Protein AF-A0AAE4QJ31-F1 (afdb_monomer)

Structure (mmCIF, N/CA/C/O backbone):
data_AF-A0AAE4QJ31-F1
#
_entry.id   AF-A0AAE4QJ31-F1
#
loop_
_atom_site.group_PDB
_atom_site.id
_atom_site.type_symbol
_atom_site.label_atom_id
_atom_site.label_alt_id
_atom_site.label_comp_id
_atom_site.label_asym_id
_atom_site.label_entity_id
_atom_site.label_seq_id
_atom_site.pdbx_PDB_ins_code
_atom_site.Cartn_x
_atom_site.Cartn_y
_atom_site.Cartn_z
_atom_site.occupancy
_atom_site.B_iso_or_equiv
_atom_site.auth_seq_id
_atom_site.auth_comp_id
_atom_site.auth_asym_id
_atom_site.auth_atom_id
_atom_site.pdbx_PDB_model_num
ATOM 1 N N . MET A 1 1 ? 54.722 11.184 -15.203 1.00 56.69 1 MET A N 1
ATOM 2 C CA . MET A 1 1 ? 53.936 10.031 -14.711 1.00 56.69 1 MET A CA 1
ATOM 3 C C . MET A 1 1 ? 53.892 9.009 -15.840 1.00 56.69 1 MET A C 1
ATOM 5 O O . MET A 1 1 ? 53.480 9.382 -16.929 1.00 56.69 1 MET A O 1
ATOM 9 N N . ASN A 1 2 ? 54.425 7.797 -15.649 1.00 62.59 2 ASN A N 1
ATOM 10 C CA . ASN A 1 2 ? 54.550 6.807 -16.733 1.00 62.59 2 ASN A CA 1
ATOM 11 C C . ASN A 1 2 ? 53.188 6.205 -17.114 1.00 62.59 2 ASN A C 1
ATOM 13 O O . ASN A 1 2 ? 52.325 6.042 -16.251 1.00 62.59 2 ASN A O 1
ATOM 17 N N . LEU A 1 3 ? 53.026 5.826 -18.387 1.00 63.12 3 LEU A N 1
ATOM 18 C CA . LEU A 1 3 ? 51.795 5.256 -18.961 1.00 63.12 3 LEU A CA 1
ATOM 19 C C . LEU A 1 3 ? 51.239 4.084 -18.125 1.00 63.12 3 LEU A C 1
ATOM 21 O O . LEU A 1 3 ? 50.044 4.022 -17.844 1.00 63.12 3 LEU A O 1
ATOM 25 N N . ASN A 1 4 ? 52.132 3.233 -17.616 1.00 66.75 4 ASN A N 1
ATOM 26 C CA . ASN A 1 4 ? 51.789 2.075 -16.786 1.00 66.75 4 ASN A CA 1
ATOM 27 C C . ASN A 1 4 ? 51.188 2.467 -15.420 1.00 66.75 4 ASN A C 1
ATOM 29 O O . ASN A 1 4 ? 50.370 1.736 -14.869 1.00 66.75 4 ASN A O 1
ATOM 33 N N . GLN A 1 5 ? 51.557 3.630 -14.867 1.00 61.91 5 GLN A N 1
ATOM 34 C CA . GLN A 1 5 ? 50.994 4.119 -13.602 1.00 61.91 5 GLN A CA 1
ATOM 35 C C . GLN A 1 5 ? 49.632 4.792 -13.785 1.00 61.91 5 GLN A C 1
ATOM 37 O O . GLN A 1 5 ? 48.778 4.666 -12.913 1.00 61.91 5 GLN A O 1
ATOM 42 N N . MET A 1 6 ? 49.388 5.435 -14.933 1.00 61.06 6 MET A N 1
ATOM 43 C CA . MET A 1 6 ? 48.044 5.906 -15.287 1.00 61.06 6 MET A CA 1
ATOM 44 C C . MET A 1 6 ? 47.076 4.733 -15.496 1.00 61.06 6 MET A C 1
ATOM 46 O O . MET A 1 6 ? 45.964 4.762 -14.976 1.00 61.06 6 MET A O 1
ATOM 50 N N . GLN A 1 7 ? 47.503 3.664 -16.178 1.00 61.00 7 GLN A N 1
ATOM 51 C CA . GLN A 1 7 ? 46.679 2.461 -16.364 1.00 61.00 7 GLN A CA 1
ATOM 52 C C . GLN A 1 7 ? 46.342 1.764 -15.035 1.00 61.00 7 GLN A C 1
ATOM 54 O O . GLN A 1 7 ? 45.196 1.368 -14.833 1.00 61.00 7 GLN A O 1
ATOM 59 N N . SER A 1 8 ? 47.300 1.694 -14.103 1.00 65.50 8 SER A N 1
ATOM 60 C CA . SER A 1 8 ? 47.104 1.113 -12.765 1.00 65.50 8 SER A CA 1
ATOM 61 C C . SER A 1 8 ? 46.017 1.821 -11.937 1.00 65.50 8 SER A C 1
ATOM 63 O O . SER A 1 8 ? 45.352 1.181 -11.129 1.00 65.50 8 SER A O 1
ATOM 65 N N . LEU A 1 9 ? 45.787 3.121 -12.161 1.00 62.81 9 LEU A N 1
ATOM 66 C CA . LEU A 1 9 ? 44.763 3.898 -11.449 1.00 62.81 9 LEU A CA 1
ATOM 67 C C . LEU A 1 9 ? 43.400 3.890 -12.167 1.00 62.81 9 LEU A C 1
ATOM 69 O O . LEU A 1 9 ? 42.351 3.864 -11.525 1.00 62.81 9 LEU A O 1
ATOM 73 N N . ILE A 1 10 ? 43.409 3.902 -13.505 1.00 70.69 10 ILE A N 1
ATOM 74 C CA . ILE A 1 10 ? 42.195 3.985 -14.333 1.00 70.69 10 ILE A CA 1
ATOM 75 C C . ILE A 1 10 ? 41.434 2.652 -14.344 1.00 70.69 10 ILE A C 1
ATOM 77 O O . ILE A 1 10 ? 40.209 2.648 -14.238 1.00 70.69 10 ILE A O 1
ATOM 81 N N . ILE A 1 11 ? 42.138 1.520 -14.442 1.00 72.88 11 ILE A N 1
ATOM 82 C CA . ILE A 1 11 ? 41.526 0.184 -14.520 1.00 72.88 11 ILE A CA 1
ATOM 83 C C . ILE A 1 11 ? 40.649 -0.134 -13.291 1.00 72.88 11 ILE A C 1
ATOM 85 O O . ILE A 1 11 ? 39.477 -0.463 -13.484 1.00 72.88 11 ILE A O 1
ATOM 89 N N . PRO A 1 12 ? 41.130 -0.003 -12.037 1.00 76.00 12 PRO A N 1
ATOM 90 C CA . PRO A 1 12 ? 40.287 -0.255 -10.870 1.00 76.00 12 PRO A CA 1
ATOM 91 C C . PRO A 1 12 ? 39.126 0.742 -10.769 1.00 76.00 12 PRO A C 1
ATOM 93 O O . PRO A 1 12 ? 38.008 0.326 -10.474 1.00 76.00 12 PRO A O 1
ATOM 96 N N . GLY A 1 13 ? 39.343 2.024 -11.090 1.00 77.50 13 GLY A N 1
ATOM 97 C CA . GLY A 1 13 ? 38.280 3.037 -11.096 1.00 77.50 13 GLY A CA 1
ATOM 98 C C . GLY A 1 13 ? 37.143 2.708 -12.070 1.00 77.50 13 GLY A C 1
ATOM 99 O O . GLY A 1 13 ? 35.972 2.762 -11.699 1.00 77.50 13 GLY A O 1
ATOM 100 N N . MET A 1 14 ? 37.475 2.281 -13.290 1.00 80.69 14 MET A N 1
ATOM 101 C CA . MET A 1 14 ? 36.479 1.868 -14.283 1.00 80.69 14 MET A CA 1
ATOM 102 C C . MET A 1 14 ? 35.735 0.594 -13.867 1.00 80.69 14 MET A C 1
ATOM 104 O O . MET A 1 14 ? 34.523 0.510 -14.066 1.00 80.69 14 MET A O 1
ATOM 108 N N . CYS A 1 15 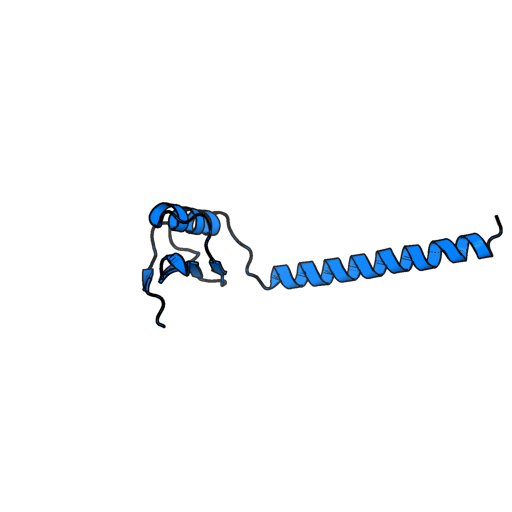? 36.409 -0.366 -13.225 1.00 82.56 15 CYS A N 1
ATOM 109 C CA . CYS A 1 15 ? 35.752 -1.551 -12.666 1.00 82.56 15 CYS A CA 1
ATOM 110 C C . CYS A 1 15 ? 34.695 -1.184 -11.613 1.00 82.56 15 CYS A C 1
ATOM 112 O O . CYS A 1 15 ? 33.586 -1.718 -11.656 1.00 82.56 15 CYS A O 1
ATOM 114 N N . PHE A 1 16 ? 34.987 -0.237 -10.714 1.00 83.19 16 PHE A N 1
ATOM 115 C CA . PHE A 1 16 ? 34.006 0.233 -9.729 1.00 83.19 16 PHE A CA 1
ATOM 116 C C . PHE A 1 16 ? 32.783 0.883 -10.379 1.00 83.19 16 PHE A C 1
ATOM 118 O O . PHE A 1 16 ? 31.657 0.644 -9.936 1.00 83.19 16 PHE A O 1
ATOM 125 N N . VAL A 1 17 ? 32.979 1.662 -11.447 1.00 84.62 17 VAL A N 1
ATOM 126 C CA . VAL A 1 17 ? 31.873 2.281 -12.192 1.00 84.62 17 VAL A CA 1
ATOM 127 C C . VAL A 1 17 ? 30.983 1.209 -12.825 1.00 84.62 17 VAL A C 1
ATOM 129 O O . VAL A 1 17 ? 29.764 1.269 -12.679 1.00 84.62 17 VAL A O 1
ATOM 132 N N . VAL A 1 18 ? 31.567 0.190 -13.462 1.00 86.50 18 VAL A N 1
ATOM 133 C CA . VAL A 1 18 ? 30.799 -0.898 -14.091 1.00 86.50 18 VAL A CA 1
ATOM 134 C C . VAL A 1 18 ? 30.024 -1.710 -13.050 1.00 86.50 18 VAL A C 1
ATOM 136 O O . VAL A 1 18 ? 28.832 -1.949 -13.234 1.00 86.50 18 VAL A O 1
ATOM 139 N N . VAL A 1 19 ? 30.652 -2.083 -11.931 1.00 87.25 19 VAL A N 1
ATOM 140 C CA . VAL A 1 19 ? 29.976 -2.816 -10.845 1.00 87.25 19 VAL A CA 1
ATOM 141 C C . VAL A 1 19 ? 28.827 -1.994 -10.257 1.00 87.25 19 VAL A C 1
ATOM 143 O O . VAL A 1 19 ? 27.736 -2.524 -10.051 1.00 87.25 19 VAL A O 1
ATOM 146 N N . SER A 1 20 ? 29.033 -0.691 -10.051 1.00 83.62 20 SER A N 1
ATOM 147 C CA . SER A 1 20 ? 27.989 0.209 -9.545 1.00 83.62 20 SER A CA 1
ATOM 148 C C . SER A 1 20 ? 26.809 0.323 -10.514 1.00 83.62 20 SER A C 1
ATOM 150 O O . SER A 1 20 ? 25.657 0.289 -10.086 1.00 83.62 20 SER A O 1
ATOM 152 N N . LEU A 1 21 ? 27.068 0.398 -11.824 1.00 87.25 21 LEU A N 1
ATOM 153 C CA . LEU A 1 21 ? 26.015 0.408 -12.844 1.00 87.25 21 LEU A CA 1
ATOM 154 C C . LEU A 1 21 ? 25.219 -0.903 -12.852 1.00 87.25 21 LEU A C 1
AT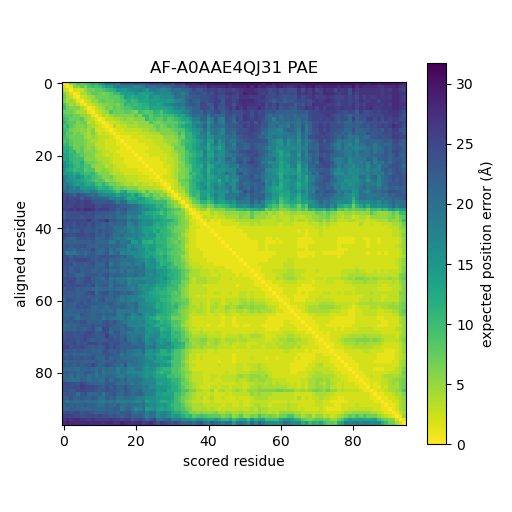OM 156 O O . LEU A 1 21 ? 23.992 -0.867 -12.904 1.00 87.25 21 LEU A O 1
ATOM 160 N N . ILE A 1 22 ? 25.893 -2.052 -12.747 1.00 87.12 22 ILE A N 1
ATOM 161 C CA . ILE A 1 22 ? 25.230 -3.361 -12.659 1.00 87.12 22 ILE A CA 1
ATOM 162 C C . ILE A 1 22 ? 24.343 -3.429 -11.410 1.00 87.12 22 ILE A C 1
ATOM 164 O O . ILE A 1 22 ? 23.192 -3.860 -11.497 1.00 87.12 22 ILE A O 1
ATOM 168 N N . LEU A 1 23 ? 24.836 -2.948 -10.265 1.00 85.44 23 LEU A N 1
ATOM 169 C CA . LEU A 1 23 ? 24.068 -2.905 -9.022 1.00 85.44 23 LEU A CA 1
ATOM 170 C C . LEU A 1 23 ? 22.807 -2.036 -9.164 1.00 85.44 23 LEU A C 1
ATOM 172 O O . LEU A 1 23 ? 21.725 -2.461 -8.766 1.00 85.44 23 LEU A O 1
ATOM 176 N N . LEU A 1 24 ? 22.917 -0.859 -9.790 1.00 83.12 24 LEU A N 1
ATOM 177 C CA . LEU A 1 24 ? 21.772 0.018 -10.060 1.00 83.12 24 LEU A CA 1
ATOM 178 C C . LEU A 1 24 ? 20.730 -0.640 -10.973 1.00 83.12 24 LEU A C 1
ATOM 180 O O . LEU A 1 24 ? 19.532 -0.486 -10.741 1.00 83.12 24 LEU A O 1
ATOM 184 N N . VAL A 1 25 ? 21.161 -1.398 -11.984 1.00 82.81 25 VAL A N 1
ATOM 185 C CA . VAL A 1 25 ? 20.249 -2.142 -12.868 1.00 82.81 25 VAL A CA 1
ATOM 186 C C . VAL A 1 25 ? 19.505 -3.233 -12.095 1.00 82.81 25 VAL A C 1
ATOM 188 O O . VAL A 1 25 ? 18.294 -3.376 -12.262 1.00 82.81 25 VAL A O 1
ATOM 191 N N . ILE A 1 26 ? 20.195 -3.968 -11.218 1.00 77.69 26 ILE A N 1
ATOM 192 C CA . ILE A 1 26 ? 19.574 -4.993 -10.366 1.00 77.69 26 ILE A CA 1
ATOM 193 C C . ILE A 1 26 ? 18.557 -4.352 -9.412 1.00 77.69 26 ILE A C 1
ATOM 195 O O . ILE A 1 26 ? 17.425 -4.823 -9.328 1.00 77.69 26 ILE A O 1
ATOM 199 N N . LEU A 1 27 ? 18.916 -3.245 -8.755 1.00 72.38 27 LEU A N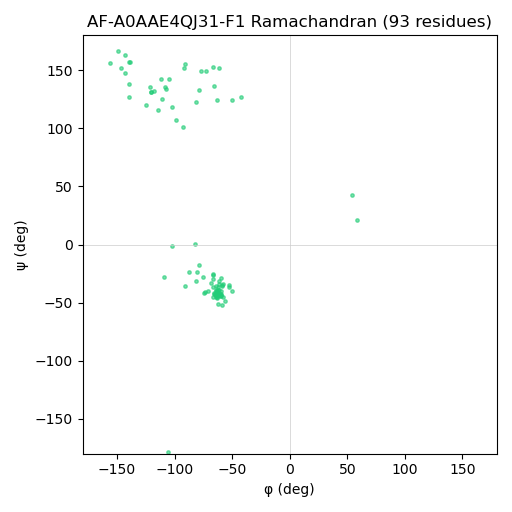 1
ATOM 200 C CA . LEU A 1 27 ? 18.016 -2.505 -7.862 1.00 72.38 27 LEU A CA 1
ATOM 201 C C . LEU A 1 27 ? 16.772 -1.987 -8.594 1.00 72.38 27 LEU A C 1
ATOM 203 O O . LEU A 1 27 ? 15.656 -2.119 -8.094 1.00 72.38 27 LEU A O 1
ATOM 207 N N . LYS A 1 28 ? 16.941 -1.455 -9.809 1.00 71.06 28 LYS A N 1
ATOM 208 C CA . LYS A 1 28 ? 15.821 -0.991 -10.635 1.00 71.06 28 LYS A CA 1
ATOM 209 C C . LYS A 1 28 ? 14.892 -2.141 -11.036 1.00 71.06 28 LYS A C 1
ATOM 211 O O . LYS A 1 28 ? 13.678 -1.985 -10.976 1.00 71.06 28 LYS A O 1
ATOM 216 N N . LYS A 1 29 ? 15.445 -3.310 -11.365 1.00 65.06 29 LYS A N 1
ATOM 217 C CA . LYS A 1 29 ? 14.668 -4.512 -11.703 1.00 65.06 29 LYS A CA 1
ATOM 218 C C . LYS A 1 29 ? 13.909 -5.088 -10.500 1.00 65.06 29 LYS A C 1
ATOM 220 O O . LYS A 1 29 ? 12.812 -5.608 -10.659 1.00 65.06 29 LYS A O 1
ATOM 225 N N . ILE A 1 30 ? 14.461 -4.969 -9.290 1.00 59.59 30 ILE A N 1
ATOM 226 C CA . ILE A 1 30 ? 13.749 -5.313 -8.047 1.00 59.59 30 ILE A CA 1
ATOM 227 C C . ILE A 1 30 ? 12.573 -4.353 -7.836 1.00 59.59 30 ILE A C 1
ATOM 229 O O . ILE A 1 30 ? 11.476 -4.796 -7.510 1.00 59.59 30 ILE A O 1
ATOM 233 N N . SER A 1 31 ? 12.770 -3.057 -8.095 1.00 57.41 31 SER A N 1
ATOM 234 C CA . SER A 1 31 ? 11.700 -2.058 -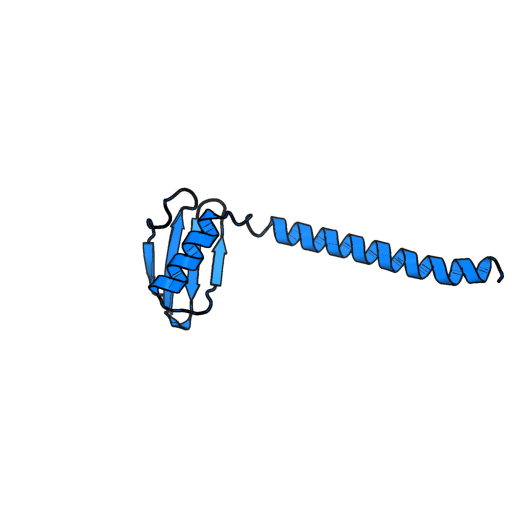8.024 1.00 57.41 31 SER A CA 1
ATOM 235 C C . SER A 1 31 ? 10.555 -2.327 -9.007 1.00 57.41 31 SER A C 1
ATOM 237 O O . SER A 1 31 ? 9.415 -2.047 -8.668 1.00 57.41 31 SER A O 1
ATO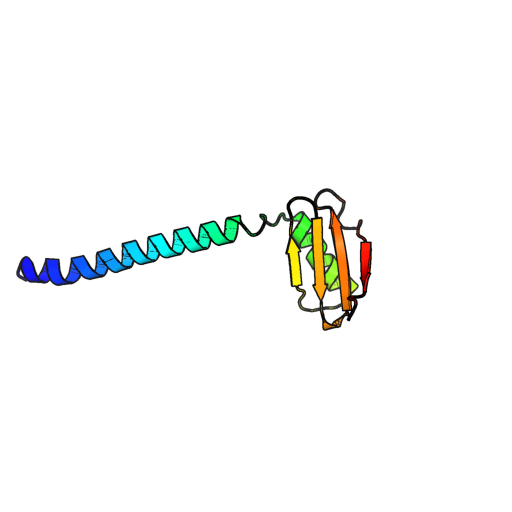M 239 N N . GLU A 1 32 ? 10.827 -2.870 -10.197 1.00 55.34 32 GLU A N 1
ATOM 240 C CA . GLU A 1 32 ? 9.787 -3.235 -11.177 1.00 55.34 32 GLU A CA 1
ATOM 241 C C . GLU A 1 32 ? 8.888 -4.394 -10.703 1.00 55.34 32 GLU A C 1
ATOM 243 O O . GLU A 1 32 ? 7.731 -4.469 -11.110 1.00 55.34 32 GLU A O 1
ATOM 248 N N . ASN A 1 33 ? 9.382 -5.265 -9.813 1.00 52.91 33 ASN A N 1
ATOM 249 C CA . ASN A 1 33 ? 8.595 -6.366 -9.241 1.00 52.91 33 ASN A CA 1
ATOM 250 C C . ASN A 1 33 ? 7.653 -5.926 -8.110 1.00 52.91 33 ASN A C 1
ATOM 252 O O . ASN A 1 33 ? 6.715 -6.651 -7.780 1.00 52.91 33 ASN A O 1
ATOM 256 N N . HIS A 1 34 ? 7.880 -4.755 -7.516 1.00 56.38 34 HIS A N 1
ATOM 257 C CA . HIS A 1 34 ? 6.946 -4.142 -6.579 1.00 56.38 34 HIS A CA 1
ATOM 258 C C . HIS A 1 34 ? 6.047 -3.210 -7.386 1.00 56.38 34 HIS A C 1
ATOM 260 O O . HIS A 1 34 ? 6.477 -2.133 -7.785 1.00 56.38 34 HIS A O 1
ATOM 266 N N . GLY A 1 35 ? 4.826 -3.659 -7.697 1.00 61.09 35 GLY A N 1
ATOM 267 C CA . GLY A 1 35 ? 3.925 -2.968 -8.622 1.00 61.09 35 GLY A CA 1
ATOM 268 C C . GLY A 1 35 ? 3.901 -1.449 -8.418 1.00 61.09 35 GLY A C 1
ATOM 269 O O . GLY A 1 35 ? 3.671 -0.973 -7.309 1.00 61.09 35 GLY A O 1
ATOM 270 N N . ASP A 1 36 ? 4.124 -0.699 -9.503 1.00 74.62 36 ASP A N 1
ATOM 271 C CA . ASP A 1 36 ? 4.288 0.760 -9.479 1.00 74.62 36 ASP A CA 1
ATOM 272 C C . ASP A 1 36 ? 3.158 1.445 -8.696 1.00 74.62 36 ASP A C 1
ATOM 274 O O . ASP A 1 36 ? 1.973 1.226 -8.980 1.00 74.62 36 ASP A O 1
ATOM 278 N N . MET A 1 37 ? 3.505 2.244 -7.685 1.00 80.00 37 MET A N 1
ATOM 279 C CA . MET A 1 37 ? 2.535 2.863 -6.784 1.00 80.00 37 MET A CA 1
ATOM 280 C C . MET A 1 37 ? 1.948 4.121 -7.426 1.00 80.00 37 MET A C 1
ATOM 282 O O . MET A 1 37 ? 2.657 5.068 -7.753 1.00 80.00 37 MET A O 1
ATOM 286 N N . LYS A 1 38 ? 0.621 4.171 -7.580 1.00 85.75 38 LYS A N 1
ATOM 287 C CA . LYS A 1 38 ? -0.056 5.334 -8.175 1.00 85.75 38 LYS A CA 1
ATOM 288 C C . LYS A 1 38 ? -0.452 6.322 -7.083 1.00 85.75 38 LYS A C 1
ATOM 290 O O . LYS A 1 38 ? -0.724 5.920 -5.956 1.00 85.75 38 LYS A O 1
ATOM 295 N N . GLY A 1 39 ? -0.609 7.604 -7.424 1.00 88.19 39 GLY A N 1
ATOM 296 C CA . GLY A 1 39 ? -1.034 8.629 -6.452 1.00 88.19 39 GLY A CA 1
ATOM 297 C C . GLY A 1 39 ? -2.320 8.263 -5.693 1.00 88.19 39 GLY A C 1
ATOM 298 O O . GLY A 1 39 ? -2.411 8.436 -4.485 1.00 88.19 39 GLY A O 1
ATOM 299 N N . LYS A 1 40 ? -3.274 7.611 -6.368 1.00 90.19 40 LYS A N 1
ATOM 300 C CA . LYS A 1 40 ? -4.512 7.117 -5.743 1.00 90.19 40 LYS A CA 1
ATOM 301 C C . LYS A 1 40 ? -4.292 5.992 -4.723 1.00 90.19 40 LYS A C 1
ATOM 303 O O . LYS A 1 40 ? -5.136 5.785 -3.853 1.00 90.19 40 LYS A O 1
ATOM 308 N N . ASP A 1 41 ? -3.217 5.224 -4.863 1.00 91.81 41 ASP A N 1
ATOM 309 C CA . ASP A 1 41 ? -2.836 4.204 -3.887 1.00 91.81 41 ASP A CA 1
ATOM 310 C C . ASP A 1 41 ? -2.257 4.879 -2.636 1.00 91.81 41 ASP A C 1
ATOM 312 O O . ASP A 1 41 ? -2.674 4.546 -1.530 1.00 91.81 41 ASP A O 1
ATOM 316 N N . VAL A 1 42 ? -1.440 5.927 -2.810 1.00 92.94 42 VAL A N 1
ATOM 317 C CA . VAL A 1 42 ? -0.958 6.782 -1.707 1.00 92.94 42 VAL A CA 1
ATOM 318 C C . VAL A 1 42 ? -2.122 7.406 -0.939 1.00 92.94 42 VAL A C 1
ATOM 320 O O . VAL A 1 42 ? -2.155 7.333 0.286 1.00 92.94 42 VAL A O 1
ATOM 323 N N . ASP A 1 43 ? -3.133 7.937 -1.631 1.00 95.31 43 ASP A N 1
ATOM 324 C CA . ASP A 1 43 ? -4.314 8.517 -0.976 1.00 95.31 43 ASP A CA 1
ATOM 325 C C . ASP A 1 43 ? -5.052 7.506 -0.082 1.00 95.31 43 ASP A C 1
ATOM 327 O O . ASP A 1 43 ? -5.597 7.868 0.963 1.00 95.31 43 ASP A O 1
ATOM 331 N N . LYS A 1 44 ? -5.080 6.224 -0.474 1.00 95.31 44 LYS A N 1
ATOM 332 C CA . LYS A 1 44 ? -5.687 5.150 0.330 1.00 95.31 44 LYS A CA 1
ATOM 333 C C . LYS A 1 44 ? -4.859 4.830 1.565 1.00 95.31 44 LYS A C 1
ATOM 335 O O . LYS A 1 44 ? -5.447 4.638 2.628 1.00 95.31 44 LYS A O 1
ATOM 340 N N . VAL A 1 45 ? -3.533 4.811 1.431 1.00 94.94 45 VAL A N 1
ATOM 341 C CA . VAL A 1 45 ? -2.589 4.626 2.544 1.00 94.94 45 VAL A CA 1
ATOM 342 C C . VAL A 1 45 ? -2.723 5.769 3.545 1.00 94.94 45 VAL A C 1
ATOM 344 O O . VAL A 1 45 ? -2.997 5.536 4.718 1.00 94.94 45 VAL A O 1
ATOM 347 N N . VAL A 1 46 ? -2.673 7.017 3.076 1.00 95.44 46 VAL A N 1
ATOM 348 C CA . VAL A 1 46 ? -2.842 8.203 3.929 1.00 95.44 46 VAL A CA 1
ATOM 349 C C . VAL A 1 46 ? -4.206 8.198 4.616 1.00 95.44 46 VAL A C 1
ATOM 351 O O . VAL A 1 46 ? -4.310 8.537 5.795 1.00 95.44 46 VAL A O 1
ATOM 354 N N . LYS A 1 47 ? -5.269 7.794 3.909 1.00 96.44 47 LYS A N 1
ATOM 355 C CA . LYS A 1 47 ? -6.593 7.660 4.521 1.00 96.44 47 LYS A CA 1
ATOM 356 C C . LYS A 1 47 ? -6.611 6.585 5.610 1.00 96.44 47 LYS A C 1
ATOM 358 O O . LYS A 1 47 ? -7.175 6.832 6.668 1.00 96.44 47 LYS A O 1
ATOM 363 N N . TYR A 1 48 ? -5.992 5.426 5.383 1.00 96.25 48 TYR A N 1
ATOM 364 C CA . TYR A 1 48 ? -5.852 4.391 6.411 1.00 96.25 48 TYR A CA 1
ATOM 365 C C . TYR A 1 48 ? -5.153 4.921 7.663 1.00 96.25 48 TYR A C 1
ATOM 367 O O . TYR A 1 48 ? -5.690 4.763 8.758 1.00 96.25 48 TYR A O 1
ATOM 375 N N . MET A 1 49 ? -4.020 5.606 7.490 1.00 95.50 49 MET A N 1
ATOM 376 C CA . MET A 1 49 ? -3.254 6.185 8.595 1.00 95.50 49 MET A CA 1
ATOM 377 C C . MET A 1 49 ? -4.078 7.194 9.399 1.00 95.50 49 MET A C 1
ATOM 379 O O . MET A 1 49 ? -4.068 7.164 10.626 1.00 95.50 49 MET A O 1
ATOM 383 N N . LYS A 1 50 ? -4.848 8.050 8.716 1.00 95.88 50 LYS A N 1
ATOM 384 C CA . LYS A 1 50 ? -5.743 9.022 9.363 1.00 95.88 50 LYS A CA 1
ATOM 385 C C . LYS A 1 50 ? -6.895 8.358 10.112 1.00 95.88 50 LYS A C 1
ATOM 387 O O . LYS A 1 50 ? -7.174 8.751 11.240 1.00 95.88 50 LYS A O 1
ATOM 392 N N . ASP A 1 51 ? -7.551 7.375 9.496 1.00 96.31 51 ASP A N 1
ATOM 393 C CA . ASP A 1 51 ? -8.707 6.692 10.085 1.00 96.31 51 ASP A CA 1
ATOM 394 C C . ASP A 1 51 ? -8.311 5.924 11.360 1.00 96.31 51 ASP A C 1
ATOM 396 O O . ASP A 1 51 ? -9.072 5.907 12.326 1.00 96.31 51 ASP A O 1
ATOM 400 N N . HIS A 1 52 ? -7.103 5.350 11.386 1.00 95.38 52 HIS A N 1
ATOM 401 C CA . HIS A 1 52 ? -6.607 4.532 12.500 1.00 95.38 52 HIS A CA 1
ATOM 402 C C . HIS A 1 52 ? -5.623 5.254 13.428 1.00 95.38 52 HIS A C 1
ATOM 404 O O . HIS A 1 52 ? -5.193 4.671 14.417 1.00 95.38 52 HIS A O 1
ATOM 410 N N . LYS A 1 53 ? -5.291 6.519 13.140 1.00 95.75 53 LYS A N 1
ATOM 411 C CA . LYS A 1 53 ? -4.346 7.349 13.908 1.00 95.75 53 LYS A CA 1
ATOM 412 C C . LYS A 1 53 ? -2.973 6.688 14.100 1.00 95.75 53 LYS A C 1
ATOM 414 O O . LYS A 1 53 ? -2.407 6.755 15.186 1.00 95.75 53 LYS A O 1
ATOM 419 N N . VAL A 1 54 ? -2.446 6.076 13.042 1.00 93.69 54 VAL A N 1
ATOM 420 C CA . VAL A 1 54 ? -1.120 5.439 13.048 1.00 93.69 54 VAL A CA 1
ATOM 421 C C . VAL A 1 54 ? -0.095 6.283 12.297 1.00 93.69 54 VAL A C 1
ATOM 423 O O . VAL A 1 54 ? -0.403 6.881 11.263 1.00 93.69 54 VAL A O 1
ATOM 426 N N . GLU A 1 55 ? 1.135 6.316 12.806 1.00 91.25 55 GLU A N 1
ATOM 427 C CA . GLU A 1 55 ? 2.246 7.058 12.192 1.00 91.25 55 GLU A CA 1
ATOM 428 C C . GLU A 1 55 ? 2.889 6.307 11.024 1.00 91.25 55 GLU A C 1
ATOM 430 O O . GLU A 1 55 ? 3.479 6.919 10.134 1.00 91.25 55 GLU A O 1
ATOM 435 N N . SER A 1 56 ? 2.746 4.981 10.994 1.00 91.00 56 SER A N 1
ATOM 436 C CA . SER A 1 56 ? 3.253 4.128 9.923 1.00 91.00 56 SER A CA 1
ATOM 437 C C . SER A 1 56 ? 2.288 2.979 9.628 1.00 91.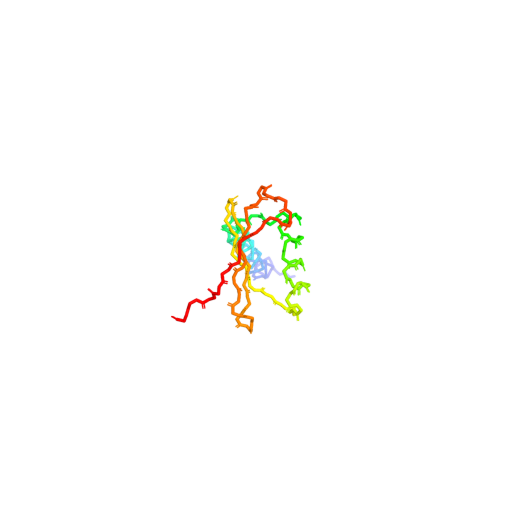00 56 SER A C 1
ATOM 439 O O . SER A 1 56 ? 1.364 2.701 10.393 1.00 91.00 56 SER A O 1
ATOM 441 N N . CYS A 1 57 ? 2.450 2.339 8.474 1.00 93.31 57 CYS A N 1
ATOM 442 C CA . CYS A 1 57 ? 1.746 1.109 8.132 1.00 93.31 57 CYS A CA 1
ATOM 443 C C . CYS A 1 57 ? 2.534 0.339 7.074 1.00 93.31 57 CYS A C 1
ATOM 445 O O . CYS A 1 57 ? 3.306 0.922 6.309 1.00 93.31 57 CYS A O 1
ATOM 447 N N . SER A 1 58 ? 2.307 -0.964 7.028 1.00 93.12 58 SER A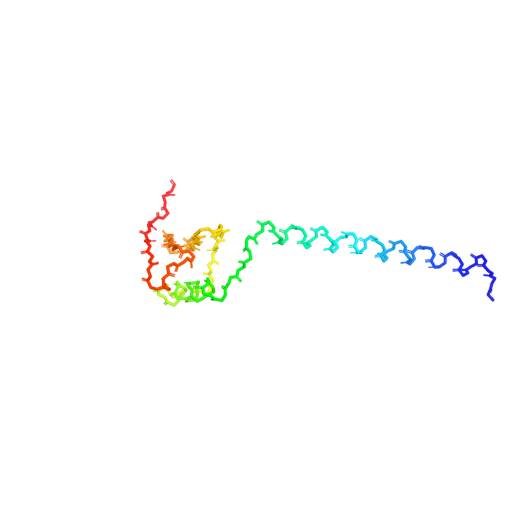 N 1
ATOM 448 C CA . SER A 1 58 ? 2.794 -1.839 5.973 1.00 93.12 58 SER A CA 1
ATOM 449 C C . SER A 1 58 ? 1.746 -1.948 4.873 1.00 93.12 58 SER A C 1
ATOM 451 O O . SER A 1 58 ? 0.541 -1.812 5.105 1.00 93.12 58 SER A O 1
ATOM 453 N N . MET A 1 59 ? 2.198 -2.197 3.647 1.00 91.94 59 MET A N 1
ATOM 454 C CA . MET A 1 59 ? 1.295 -2.404 2.524 1.00 91.94 59 MET A CA 1
ATOM 455 C C . MET A 1 59 ? 1.821 -3.460 1.565 1.00 91.94 59 MET A C 1
ATOM 457 O O . MET A 1 59 ? 3.025 -3.582 1.349 1.00 91.94 59 MET A O 1
ATOM 461 N N . ASN A 1 60 ? 0.890 -4.178 0.951 1.00 91.38 60 ASN A N 1
ATOM 462 C CA . ASN A 1 60 ? 1.139 -5.054 -0.176 1.00 91.38 60 ASN A CA 1
ATOM 463 C C . ASN A 1 60 ? 0.340 -4.554 -1.388 1.00 91.38 60 ASN A C 1
ATOM 465 O O . ASN A 1 60 ? -0.846 -4.231 -1.271 1.00 91.38 60 ASN A O 1
ATOM 469 N N . ILE A 1 61 ? 0.993 -4.448 -2.544 1.00 89.44 61 ILE A N 1
ATOM 470 C CA . ILE A 1 61 ? 0.407 -3.890 -3.765 1.00 89.44 61 ILE A CA 1
ATOM 471 C C . ILE A 1 61 ? 0.541 -4.913 -4.885 1.00 89.44 61 ILE A C 1
ATOM 473 O O . ILE A 1 61 ? 1.644 -5.234 -5.315 1.00 89.44 61 ILE A O 1
ATOM 477 N N . ASP A 1 62 ? -0.608 -5.312 -5.420 1.00 87.25 62 ASP A N 1
ATOM 478 C CA . ASP A 1 62 ? -0.707 -6.107 -6.638 1.00 87.25 62 ASP A CA 1
ATOM 479 C C . ASP A 1 62 ? -1.185 -5.226 -7.810 1.00 87.25 62 ASP A C 1
ATOM 481 O O . ASP A 1 62 ? -1.485 -4.033 -7.674 1.00 87.25 62 ASP A O 1
ATOM 485 N N . GLU A 1 63 ? -1.352 -5.808 -8.996 1.00 86.00 63 GLU A N 1
ATOM 486 C CA . GLU A 1 63 ? -1.932 -5.097 -10.146 1.00 86.00 63 GLU A CA 1
ATOM 487 C C . GLU A 1 63 ? -3.379 -4.628 -9.897 1.00 86.00 63 GLU A C 1
ATOM 489 O O . GLU A 1 63 ? -3.814 -3.591 -10.407 1.00 86.00 63 GLU A O 1
ATOM 494 N N . ASN A 1 64 ? -4.138 -5.374 -9.087 1.00 90.25 64 ASN A N 1
ATOM 495 C CA . ASN A 1 64 ? -5.586 -5.194 -8.945 1.00 90.25 64 ASN A CA 1
ATOM 496 C C . ASN A 1 64 ? -6.021 -4.600 -7.606 1.00 90.25 64 ASN A C 1
ATOM 498 O O . ASN A 1 64 ? -7.065 -3.934 -7.537 1.00 90.25 64 ASN A O 1
ATOM 502 N N . LYS A 1 65 ? -5.249 -4.830 -6.544 1.00 92.94 65 LYS A N 1
ATOM 503 C CA . LYS A 1 65 ? -5.596 -4.462 -5.170 1.00 92.94 65 LYS A CA 1
ATOM 504 C C . LYS A 1 65 ? -4.389 -3.915 -4.415 1.00 92.94 65 LYS A C 1
ATOM 506 O O . LYS A 1 65 ? -3.249 -4.174 -4.778 1.00 92.94 65 LYS A O 1
ATOM 511 N N . ILE A 1 66 ? -4.691 -3.140 -3.386 1.00 94.06 66 ILE A N 1
ATOM 512 C CA . ILE A 1 66 ? -3.764 -2.720 -2.345 1.00 94.06 66 ILE A CA 1
ATOM 513 C C . ILE A 1 66 ? -4.315 -3.227 -1.013 1.00 94.06 66 ILE A C 1
ATOM 515 O O . ILE A 1 66 ? -5.506 -3.061 -0.727 1.00 94.06 66 ILE A O 1
ATOM 519 N N . GLU A 1 67 ? -3.457 -3.863 -0.231 1.00 95.25 67 GLU A N 1
ATOM 520 C CA . GLU A 1 67 ? -3.709 -4.287 1.141 1.00 95.25 67 GLU A CA 1
ATOM 521 C C . GLU A 1 67 ? -2.833 -3.435 2.056 1.00 95.25 67 GLU A C 1
ATOM 523 O O . GLU A 1 67 ? -1.631 -3.337 1.841 1.00 95.25 67 GLU A O 1
ATOM 528 N N . ILE A 1 68 ? -3.436 -2.778 3.041 1.00 95.88 68 ILE A N 1
ATOM 529 C CA . ILE A 1 68 ? -2.769 -1.891 3.998 1.00 95.88 68 ILE A CA 1
ATOM 530 C C . ILE A 1 68 ? -3.019 -2.468 5.381 1.00 95.88 68 ILE A C 1
ATOM 532 O O . ILE A 1 68 ? -4.161 -2.797 5.701 1.00 95.88 68 ILE A O 1
ATOM 536 N N . PHE A 1 69 ? -1.981 -2.608 6.189 1.00 95.44 69 PHE A N 1
ATOM 537 C CA . PHE A 1 69 ? -2.082 -3.206 7.511 1.00 95.44 69 PHE A CA 1
ATOM 538 C C . PHE A 1 69 ? -1.099 -2.567 8.486 1.00 95.44 69 PHE A C 1
ATOM 540 O O . PHE A 1 69 ? -0.047 -2.061 8.101 1.00 95.44 69 PHE A O 1
ATOM 547 N N . ASN A 1 70 ? -1.450 -2.579 9.765 1.00 93.88 70 ASN A N 1
ATOM 548 C CA . ASN A 1 70 ? -0.548 -2.193 10.844 1.00 93.88 70 ASN A CA 1
ATOM 549 C C . ASN A 1 70 ? -0.757 -3.167 12.014 1.00 93.88 70 ASN A C 1
ATOM 551 O O . ASN A 1 70 ? -1.890 -3.350 12.467 1.00 93.88 70 ASN A O 1
ATOM 555 N N . GLU A 1 71 ? 0.337 -3.770 12.481 1.00 91.00 71 GLU A N 1
ATOM 556 C CA . GLU A 1 71 ? 0.365 -4.751 13.572 1.00 91.00 71 GLU A CA 1
ATOM 557 C C . GLU A 1 71 ? -0.207 -4.195 14.887 1.00 91.00 71 GLU A C 1
ATOM 559 O O . GLU A 1 71 ? -0.932 -4.902 15.577 1.00 91.00 71 GLU A O 1
ATOM 564 N N . GLU A 1 72 ? 0.005 -2.909 15.189 1.00 90.19 72 GLU A N 1
ATOM 565 C CA . GLU A 1 72 ? -0.536 -2.225 16.375 1.00 90.19 72 GLU A CA 1
ATOM 566 C C . GLU A 1 72 ? -2.067 -2.197 16.372 1.00 90.19 72 GLU A C 1
ATOM 568 O O . GLU A 1 72 ? -2.717 -2.310 17.409 1.00 90.19 72 GLU A O 1
ATOM 573 N N . THR A 1 73 ? -2.657 -2.033 15.186 1.00 91.62 73 THR A N 1
ATOM 574 C CA . THR A 1 73 ? -4.115 -1.966 15.023 1.00 91.62 73 THR A CA 1
ATOM 575 C C . THR A 1 73 ? -4.750 -3.339 14.848 1.00 91.62 73 THR A C 1
ATOM 577 O O . THR A 1 73 ? -5.952 -3.485 15.070 1.00 91.62 73 THR A O 1
ATOM 580 N N . GLY A 1 74 ? -3.977 -4.331 14.393 1.00 92.31 74 GLY A N 1
ATOM 581 C CA . GLY A 1 74 ? -4.483 -5.642 13.991 1.00 92.31 74 GLY A CA 1
ATOM 582 C C . GLY A 1 74 ? -5.531 -5.579 12.873 1.00 92.31 74 GLY A C 1
ATOM 583 O O . GLY A 1 74 ? -6.335 -6.499 12.742 1.00 92.31 74 GLY A O 1
ATOM 584 N N . ILE A 1 75 ? -5.581 -4.492 12.093 1.00 94.94 75 ILE A N 1
ATOM 585 C CA . ILE A 1 75 ? -6.551 -4.296 11.009 1.00 94.94 75 ILE A CA 1
ATOM 586 C C . ILE A 1 75 ? -5.835 -4.409 9.667 1.00 94.94 75 ILE A C 1
ATOM 588 O O . ILE A 1 75 ? -4.770 -3.836 9.446 1.00 94.94 75 ILE A O 1
ATOM 592 N N . VAL A 1 76 ? -6.461 -5.135 8.744 1.00 96.38 76 VAL A N 1
ATOM 593 C CA . VAL A 1 76 ? -6.060 -5.220 7.343 1.00 96.38 76 VAL A CA 1
ATOM 594 C C . VAL A 1 76 ? -7.158 -4.596 6.496 1.00 96.38 76 VAL A C 1
ATOM 596 O O . VAL A 1 76 ? -8.282 -5.102 6.427 1.00 96.38 76 VAL A O 1
ATOM 599 N N . ARG A 1 77 ? -6.830 -3.503 5.811 1.00 96.81 77 ARG A N 1
ATOM 600 C CA . ARG A 1 77 ? -7.711 -2.809 4.875 1.00 96.81 77 ARG A CA 1
ATOM 601 C C . ARG A 1 77 ? -7.331 -3.157 3.443 1.00 96.81 77 ARG A C 1
ATOM 603 O O . ARG A 1 77 ? -6.249 -2.831 2.971 1.00 96.81 77 ARG A O 1
ATOM 610 N N . THR A 1 78 ? -8.261 -3.762 2.717 1.00 96.25 78 THR A N 1
ATOM 611 C CA . THR A 1 78 ? -8.096 -4.120 1.304 1.00 96.25 78 THR A CA 1
ATOM 612 C C . THR A 1 78 ? -8.926 -3.199 0.419 1.00 96.25 78 THR A C 1
ATOM 614 O O . THR A 1 78 ? -10.107 -2.965 0.675 1.00 96.25 78 THR A O 1
ATOM 617 N N . SER A 1 79 ? -8.347 -2.687 -0.664 1.00 95.44 79 SER A N 1
ATOM 618 C CA . SER A 1 79 ? -9.059 -1.872 -1.653 1.00 95.44 79 SER A CA 1
ATOM 619 C C . SER A 1 79 ? -8.621 -2.227 -3.069 1.00 95.44 79 SER A C 1
ATOM 621 O O . SER A 1 79 ? -7.434 -2.361 -3.351 1.00 95.44 79 SER A O 1
ATOM 623 N N . SER A 1 80 ? -9.564 -2.320 -4.010 1.00 94.19 80 SER A N 1
ATOM 624 C CA . SER A 1 80 ? -9.200 -2.432 -5.428 1.00 94.19 80 SER A CA 1
ATOM 625 C C . SER A 1 80 ? -8.514 -1.149 -5.898 1.00 94.19 80 SER A C 1
ATOM 627 O O . SER A 1 80 ? -9.009 -0.050 -5.641 1.00 94.19 80 SER A O 1
ATOM 629 N N . ARG A 1 81 ? -7.426 -1.254 -6.666 1.00 90.75 81 ARG A N 1
ATOM 630 C CA . ARG A 1 81 ? -6.697 -0.099 -7.225 1.00 90.75 81 ARG A CA 1
ATOM 631 C C . ARG A 1 81 ? -7.590 0.793 -8.092 1.00 90.75 81 ARG A C 1
ATOM 633 O O . ARG A 1 81 ? -7.513 2.020 -8.019 1.00 90.75 81 ARG A O 1
ATOM 640 N N . LYS A 1 82 ? -8.553 0.199 -8.804 1.00 91.31 82 LYS A N 1
ATOM 641 C CA . LYS A 1 82 ? -9.543 0.926 -9.619 1.00 91.31 82 LYS A CA 1
ATOM 642 C C . LYS A 1 82 ? -10.630 1.606 -8.774 1.00 91.31 82 LYS A C 1
ATOM 644 O O . LYS A 1 82 ? -11.151 2.652 -9.170 1.00 91.31 82 LYS A O 1
ATOM 649 N N . ALA A 1 83 ? -10.942 1.083 -7.588 1.00 91.31 83 ALA A N 1
ATOM 650 C CA . ALA A 1 83 ? -11.982 1.629 -6.719 1.00 91.31 83 ALA A CA 1
ATOM 651 C C . ALA A 1 83 ? -11.627 3.022 -6.175 1.00 91.31 83 ALA A C 1
ATOM 653 O O . ALA A 1 83 ? -10.457 3.395 -6.071 1.00 91.31 83 ALA A O 1
ATOM 654 N N . ARG A 1 84 ? -12.650 3.829 -5.865 1.00 92.00 84 ARG A N 1
ATOM 655 C CA . ARG A 1 84 ? -12.485 5.138 -5.203 1.00 92.00 84 ARG A CA 1
ATOM 656 C C . ARG A 1 84 ? -11.836 4.947 -3.825 1.00 92.00 84 ARG A C 1
ATOM 658 O O . ARG A 1 84 ? -12.046 3.913 -3.207 1.00 92.00 84 ARG A O 1
ATOM 665 N N . VAL A 1 85 ? -11.109 5.952 -3.336 1.00 90.38 85 VAL A N 1
ATOM 666 C CA . VAL A 1 85 ? -10.337 5.893 -2.074 1.00 90.38 85 VAL A CA 1
ATOM 667 C C . VAL A 1 85 ? -11.182 5.428 -0.876 1.00 90.38 85 VAL A C 1
ATOM 669 O O . VAL A 1 85 ? -10.706 4.691 -0.026 1.00 90.38 85 VAL A O 1
ATOM 672 N N . GLY A 1 86 ? -12.466 5.797 -0.825 1.00 89.31 86 GLY A N 1
ATOM 673 C CA . GLY A 1 86 ? -13.383 5.375 0.240 1.00 89.31 86 GLY A CA 1
ATOM 674 C C . GLY A 1 86 ? -14.020 3.990 0.086 1.00 89.31 86 GLY A C 1
ATOM 675 O O . GLY A 1 86 ? -14.822 3.632 0.936 1.00 89.31 86 GLY A O 1
ATOM 676 N N . LYS A 1 87 ? -13.730 3.230 -0.978 1.00 94.12 87 LYS A N 1
ATOM 677 C CA . LYS A 1 87 ? -14.236 1.861 -1.152 1.00 94.12 87 LYS A CA 1
ATOM 678 C C . LYS A 1 87 ? -13.160 0.861 -0.740 1.00 94.12 87 LYS A C 1
ATOM 680 O O . LYS A 1 87 ? -12.176 0.670 -1.461 1.00 94.12 87 LYS A O 1
ATOM 685 N N . PHE A 1 88 ? -13.370 0.224 0.402 1.00 96.12 88 PHE A N 1
ATOM 686 C CA . PHE A 1 88 ? -12.468 -0.764 0.978 1.00 96.12 88 PHE A CA 1
ATOM 687 C C . PHE A 1 88 ? -13.251 -1.810 1.776 1.00 96.12 88 PHE A C 1
ATOM 689 O O . PHE A 1 88 ? -14.434 -1.626 2.059 1.00 96.12 88 PHE A O 1
ATOM 696 N N . ILE A 1 89 ? -12.573 -2.901 2.108 1.00 96.19 89 ILE A N 1
ATOM 697 C CA . ILE A 1 89 ? -13.031 -3.945 3.021 1.00 96.19 89 ILE A CA 1
ATOM 698 C C . ILE A 1 89 ? -12.003 -4.019 4.145 1.00 96.19 89 ILE A C 1
ATOM 700 O O . ILE A 1 89 ? -10.802 -3.993 3.874 1.00 96.19 89 ILE A O 1
ATOM 704 N N . GLU A 1 90 ? -12.467 -4.104 5.384 1.00 96.56 90 GLU A N 1
ATOM 705 C CA . GLU A 1 90 ? -11.614 -4.291 6.555 1.00 96.56 90 GLU A CA 1
ATOM 706 C C . GLU A 1 90 ? -11.839 -5.667 7.154 1.00 96.56 90 GLU A C 1
ATOM 708 O O . GLU A 1 90 ? -12.962 -6.170 7.196 1.00 96.56 90 GLU A O 1
ATOM 713 N N . ARG A 1 91 ? -10.750 -6.263 7.623 1.00 95.25 91 ARG A N 1
ATOM 714 C CA . ARG A 1 91 ? -10.741 -7.497 8.402 1.00 95.25 91 ARG A CA 1
ATOM 715 C C . ARG A 1 91 ? -9.728 -7.359 9.531 1.00 95.25 91 ARG A C 1
ATOM 717 O O . ARG A 1 91 ? -8.799 -6.5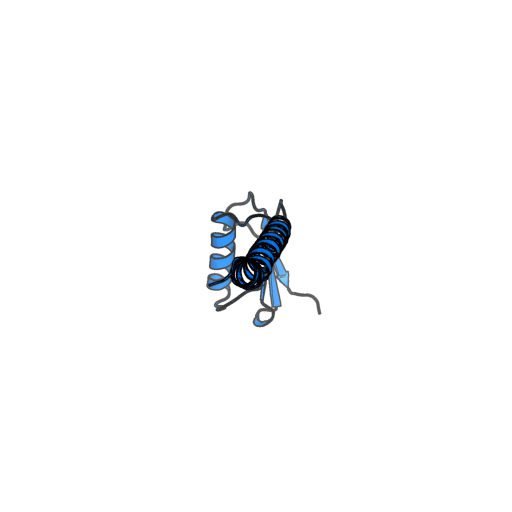59 9.422 1.00 95.25 91 ARG A O 1
ATOM 724 N N . LYS A 1 92 ? -9.897 -8.139 10.595 1.00 93.44 92 LYS A N 1
ATOM 725 C CA . LYS A 1 92 ? -8.850 -8.287 11.608 1.00 93.44 92 LYS A CA 1
ATOM 726 C C . LYS A 1 92 ? -7.761 -9.227 11.090 1.00 93.44 92 LYS A C 1
ATOM 728 O O . LYS A 1 92 ? -8.054 -10.107 10.283 1.00 93.44 92 LYS A O 1
ATOM 733 N N . MET A 1 93 ? -6.525 -9.009 11.519 1.00 87.75 93 MET A N 1
ATOM 734 C CA . MET A 1 93 ? -5.454 -9.995 11.391 1.00 87.75 93 MET A CA 1
ATOM 735 C C . MET A 1 93 ? -5.857 -11.222 12.219 1.00 87.75 93 MET A C 1
ATOM 737 O O . MET A 1 93 ? -6.215 -11.079 13.387 1.00 87.75 93 MET A O 1
ATOM 741 N N . GLU A 1 94 ? -5.896 -12.391 11.586 1.00 75.69 94 GLU A N 1
ATOM 742 C CA . GLU A 1 94 ? -6.016 -13.669 12.292 1.00 75.69 94 GLU A CA 1
ATOM 743 C C . GLU A 1 94 ? -4.624 -14.020 12.841 1.00 75.69 94 GLU A C 1
ATOM 745 O O . GLU A 1 94 ? -3.636 -13.839 12.124 1.00 75.69 94 GLU A O 1
ATOM 750 N N . GLU A 1 95 ? -4.561 -14.419 14.117 1.00 59.28 95 GLU A N 1
ATOM 751 C CA . GLU A 1 95 ? -3.336 -14.876 14.801 1.00 59.28 95 GLU A CA 1
ATOM 752 C C . GLU A 1 95 ? -2.810 -16.200 14.230 1.00 59.28 95 GLU A C 1
ATOM 754 O O . GLU A 1 95 ? -3.640 -17.091 13.924 1.00 59.28 95 GLU A O 1
#

pLDDT: mean 84.23, std 12.83, range [52.91, 96.81]

Secondary structure (DSSP, 8-state):
--HHHHHHHHHHHHHHHHHHHHHHHHHHHHHHHS-PPPHHHHHHHHHHHHHHT-S--EEEE-SSEEEEEETTTTEEEEEETTS-TT--EEEEPP-

Solvent-accessible surface area (backbone atoms only — not comparable to full-atom values): 5557 Å² total; per-residue (Å²): 135,59,72,72,60,55,49,65,56,48,54,60,54,51,50,52,52,52,53,51,50,53,50,52,52,52,53,52,56,55,51,66,73,50,46,83,82,48,72,68,54,51,53,35,51,54,48,51,29,62,78,70,71,43,96,68,69,50,74,49,58,55,95,58,34,37,38,39,34,33,82,93,73,38,40,36,39,37,27,45,64,86,47,58,71,89,48,67,49,78,44,69,63,82,132

Sequence (95 aa):
MNLNQMQSLIIPGMCFVVVSLILLVILKKISENHGDMKGKDVDKVVKYMKDHKVESCSMNIDENKIEIFNEETGIVRTSSRKARVGKFIERKMEE

Foldseek 3Di:
DDPVVVCVVVVVVVVVVVVVVVVVVVVVVVVVVQPDQDPQNVLLQVVVCVVQVHPDWDWHDDPFKIWIGDPVRQKIWIDTPPDHSPDIDIDGNDD

Radius of gyration: 22.52 Å; Cα contacts (8 Å, |Δi|>4): 91; chains: 1; bounding box: 69×25×35 Å

Nearest PDB structures (foldseek):
  7ycx-assembly1_I  TM=6.260E-01  e=8.949E-01  Homo sapiens
  1ri6-assembly1_A  TM=5.896E-01  e=5.510E+00  Escherichia coli
  7tgn-assembly1_A  TM=4.590E-01  e=4.028E+00  Streptomyces violaceus

Mean predicted aligned error: 11.5 Å

=== Feature glossary ===
A reading guide for the features in this record.

Start from the sequence.

  · Sequence gives the chain of amino acids in standard one-letter code (A=alanine, C=cysteine, …, Y=tyrosine), read N→C. It is the only feature that is directly encoded by the gene; all structural features are derived from the folded form of this sequence.

Fold it, and you get atomic coordinates and the backbone conformation that goes with them.

  · The mmCIF table is the protein's shape written out atom by atom. For each backbone N, Cα, C, and carbonyl O, it records an (x, y, z) coordinate triple in Å plus the residue type, chain letter, and residue number.

  · Backbone dihedral angles. Every residue except chain termini has a φ (precedin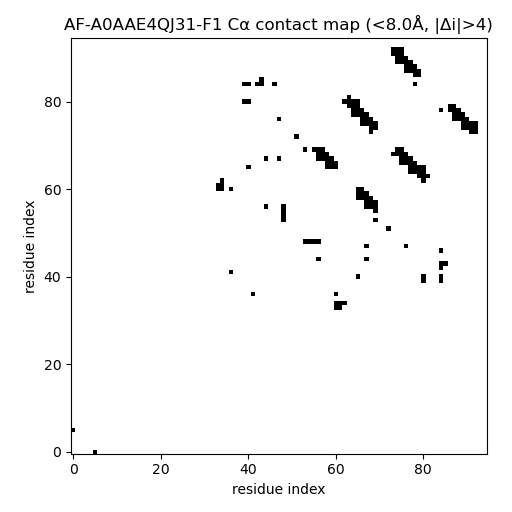g-C → N → Cα → C) and a ψ (N → Cα → C → next-N). They are reported in degrees following the IUPAC sign convention. Secondary structure is essentially a statement about which (φ, ψ) basin each residue occupies.

  · DSSP 8-state secondary structure assigns each residue one of H (α-helix), G (3₁₀-helix), I (π-helix), E (extended β-strand), B (isolated β-bridge), T (hydrogen-bonded turn), S (bend), or '-' (coil). The assignment is computed from backbone hydrogen-bond geometry via the Kabsch–Sander algorithm.

  · P-SEA three-state annotation labels each residue as helix, strand, or coil based purely on the geometry of the Cα trace. It serves as a fallback when the full backbone (and thus DSSP) is unavailable.

Summarize the fold with a handful of shape descriptors and a per-residue structural alphabet.

  · Radius of gyration (Rg) is the root-mean-square distance of Cα atoms from their centroid — a single number for overall size and compactness. A globular domain of N residues has Rg ≈ 2.2·N^0.38 Å; an extended or disordered chain has a much larger Rg. The Cα contact count is the number of residue pairs whose Cα atoms are within 8 Å and are more than four positions apart in sequence — a standard proxy for tertiary packing density. The bounding box is the smallest axis-aligned box enclosing all Cα atoms.

  · Foldseek's 3Di representation compresses backbone geometry into a per-residue letter drawn from a learned twenty-state alphabet. It captures the tertiary interaction pattern around each residue — which residues are packed against it in space, regardless of where they are in sequence.

  · Accessible surface area quantifies burial. A residue with SASA near zero is packed into the hydrophobic core; one with SASA >100 Å² sits on the surface. Computed here via the Shrake–Rupley numerical algorithm with a 1.4 Å probe.

Ask how reliable the model is.

  · For AlphaFold models, the B-factor field carries pLDDT — the model's own estimate of local accuracy on a 0–100 scale. Regions with pLDDT<50 should be treated as essentially unmodeled; they often correspond to intrinsically disordered segments.

  · For experimental (PDB) structures, the B-factor (temperature factor) quantifies the positional spread of each atom in the crystal — a combination of thermal vibration and static disorder — in units of Å². High B-factors mark flexible loops or poorly resolved regions; low B-factors mark the rigid, well-ordered core.

  · PAE(i, j) answers: if I align the predicted and true structures on residue i, how far off (in Å) do I expect residue j to be? A block-diagonal PAE matrix with low values on the blocks and high values off-diagonal is the signature of a multi-domain protein with confidently predicted domains but uncertain inter-domain orientation.

Place it in context: what it resembles, what it is annotated as, and how it looks.

  · Structural nearest neighbors (via Foldseek easy-search vs the PDB). Reported per hit: target PDB id, E-value, and alignment TM-score. A TM-score above ~0.5 is the conventional threshold for 'same fold'.

  · Functional annotations link the protein to curated databases. InterPro entries identify conserved domains and families by matching the sequence against member-database signatures (Pfam, PROSITE, CDD, …). Gene Ontology (GO) terms describe molecular function, biological process, and cellular component in a controlled vocabulary. CATH places the structure in a hierarchical fold classification (Class/Architecture/Topology/Homologous-superfamily). The organism is the source species.

  · Plot images: a contact map (which residues are close in 3D, as an N×N binary image), a Ramachandran scatter (backbone torsion angles, revealing secondary-structure composition at a glance), and — for AlphaFold structures — a PAE heatmap (pairwise prediction confidence).

  · Structure images are PyMOL renders from six orthogonal camera directions. Cartoon representation draws helices as coils and strands as arrows; sticks shows the backbone as bonds; surface shows the solvent-excluded envelope. Rainbow coloring maps sequence position to hue (blue→red, N→C); chain coloring assigns a distinct color per polypeptide.